Protein 6VZF (pdb70)

Foldseek 3Di:
DVCVVVVVVVVVVVVVVVVVVVVVVVVVVVVVVVVVVVVVVVVVVVVVVVVVVVVVVVVVVVVVVVVVVVVVVVVVVVVVVVVVVD

InterPro domains:
  IPR019460 Autophagy-related protein 11, C-terminal [PF10377] (993-1170)
  IPR040040 Autophagy-related protein 11 [PTHR13222] (24-508)
  IPR045326 Autophagy protein ATG17-like domain [PF04108] (175-508)

Organism: Saccharomyces cerevisiae (strain ATCC 204508 / S288c) (NCBI:txid559292)

Sequence (86 aa):
NNHQIQELESNVDDLLHQLQLLKEENNRKSMQISEMGKKISDLEVEKTAYRETLTNLNQELARLTNEEQSHRTEIFTLNASFKKQL

B-factor: mean 88.46, std 40.52, range [23.13, 175.3]

Secondary structure (DSSP, 8-state):
--SHHHHHHHHHHHHHHHHHHHHHHHHHHHHHHHHHHHHHHHHHHHHHHHHHHHHHHHHHHHHHHHHHHHHHHHHHHHHHHHHHH-

Solvent-accessible surface area: 8717 Å² total; per-residue (Å²): 158,148,119,112,154,117,93,105,110,61,92,72,96,88,124,116,92,82,117,88,76,120,143,62,68,108,84,118,117,70,120,96,118,54,115,111,35,138,122,100,64,71,92,107,99,88,138,40,53,172,116,93,74,124,69,87,107,92,128,105,108,59,128,99,74,102,75,115,98,46,107,152,66,101,126,150,84,106,94,49,50,126,73,176,144,176

GO terms:
  GO:0000149 SNARE binding (F, IDA)
  GO:0034497 protein localization to phagophore assembly site (P, IDA)
  GO:0071957 old mitotic spindle pole body (C, IDA)
  GO:0000407 phagophore assembly site (C, IDA)
  GO:0005774 vacuolar membrane (C, IDA)
  GO:0006914 autophagy (P, IDA)
  GO:0006995 cellular response to nitrogen starvation (P, IDA)
  GO:0000045 autophagosome assembly (P, IDA)
  GO:0060090 molecular adaptor activity (F, IGI)
  GO:2000786 positive regulation of autophagosome assembly (P, IGI)
  GO:0032258 cytoplasm to vacuole targeting by the Cvt pathway (P, IGI)
  GO:0034517 ribophagy (P, IMP)
  GO:0034727 piecemeal microautophagy of the nucleus (P, IMP)
  GO:0031503 protein-containing complex localization (P, IMP)
  GO:0032258 cytoplasm to vacuole targeting by the Cvt pathway (P, IMP)
  GO:0061709 reticulophagy (P, IMP)
  GO:0007059 chromosome segregation (P, IMP)
  GO:0000422 autophagy of mitochondrion (P, IMP)
  GO:0000425 pexophagy (P, IMP)
  GO:0140580 mitochondrion autophagosome adaptor activity (F, IPI)

Structure (mmCIF, N/CA/C/O backbone):
data_6VZF
#
_entry.id   6VZF
#
_cell.length_a   103.105
_cell.length_b   103.105
_cell.length_c   37.520
_cell.angle_alpha   90.000
_cell.angle_beta   90.000
_cell.angle_gamma   120.000
#
_symmetry.space_group_name_H-M   'P 31 2 1'
#
loop_
_entity.id
_entity.type
_entity.pdbx_description
1 polymer 'Autophagy-related protein 11'
2 non-polymer 'SULFATE ION'
3 water water
#
loop_
_atom_site.group_PDB
_atom_site.id
_atom_site.type_symbol
_atom_site.label_atom_id
_atom_site.label_alt_id
_atom_site.label_comp_id
_atom_site.label_asym_id
_atom_site.label_entity_id
_atom_site.label_seq_id
_atom_site.pdbx_PDB_ins_code
_atom_site.Cartn_x
_atom_site.Cartn_y
_atom_site.Cartn_z
_atom_site.occupancy
_atom_site.B_iso_or_equiv
_atom_site.auth_seq_id
_atom_site.auth_comp_id
_atom_site.auth_asym_id
_atom_site.auth_atom_id
_atom_site.pdbx_PDB_model_num
ATOM 1 N N . ASN A 1 4 ? -70.913 -6.365 6.220 1.00 122.68 699 ASN A N 1
ATOM 2 C CA . ASN A 1 4 ? -71.333 -7.804 6.203 1.00 126.58 699 ASN A CA 1
ATOM 3 C C . ASN A 1 4 ? -71.052 -8.393 7.591 1.00 130.26 699 ASN A C 1
ATOM 4 O O . ASN A 1 4 ? -70.916 -7.594 8.549 1.00 120.78 699 ASN A O 1
ATOM 9 N N . ASN A 1 5 ? -70.989 -9.726 7.702 1.00 132.13 700 ASN A N 1
ATOM 10 C CA . ASN A 1 5 ? -70.749 -10.447 8.984 1.00 135.73 700 ASN A CA 1
ATOM 11 C C . ASN A 1 5 ? -69.243 -10.663 9.176 1.00 143.71 700 ASN A C 1
ATOM 12 O O . ASN A 1 5 ? -68.855 -11.301 10.175 1.00 138.26 700 ASN A O 1
ATOM 17 N N . HIS A 1 6 ? -68.429 -10.129 8.261 1.00 151.69 701 HIS A N 1
ATOM 18 C CA . HIS A 1 6 ? -66.952 -10.279 8.236 1.00 150.06 701 HIS A CA 1
ATOM 19 C C . HIS A 1 6 ? -66.267 -8.926 8.476 1.00 151.23 701 HIS A C 1
ATOM 20 O O . HIS A 1 6 ? -65.095 -8.943 8.891 1.00 155.07 701 HIS A O 1
ATOM 27 N N . GLN A 1 7 ? -66.974 -7.810 8.256 1.00 139.17 702 GLN A N 1
ATOM 28 C CA . GLN A 1 7 ? -66.377 -6.460 8.058 1.00 129.87 702 GLN A CA 1
ATOM 29 C C . GLN A 1 7 ? -65.684 -5.964 9.333 1.00 134.63 702 GLN A C 1
ATOM 30 O O . GLN A 1 7 ? -64.760 -5.136 9.201 1.00 135.46 702 GLN A O 1
ATOM 36 N N . ILE A 1 8 ? -66.100 -6.434 10.512 1.00 135.64 703 ILE A N 1
ATOM 37 C CA . ILE A 1 8 ? -65.466 -6.041 11.805 1.00 135.58 703 ILE A CA 1
ATOM 38 C C . ILE A 1 8 ? -64.291 -6.988 12.098 1.00 141.87 703 ILE A C 1
ATOM 39 O O . ILE A 1 8 ? -63.227 -6.484 12.498 1.00 146.76 703 ILE A O 1
ATOM 44 N N . GLN A 1 9 ? -64.453 -8.298 11.878 1.00 141.28 704 GLN A N 1
ATOM 45 C CA . GLN A 1 9 ? -63.393 -9.315 12.134 1.00 138.28 704 GLN A CA 1
ATOM 46 C C . GLN A 1 9 ? -62.176 -9.039 11.234 1.00 139.56 704 GLN A C 1
ATOM 47 O O . GLN A 1 9 ? -61.070 -9.483 11.598 1.00 131.65 704 GLN A O 1
ATOM 53 N N . GLU A 1 10 ? -62.391 -8.342 10.108 1.00 133.93 705 GLU A N 1
ATOM 54 C CA . GLU A 1 10 ? -61.372 -7.939 9.097 1.00 128.28 705 GLU A CA 1
ATOM 55 C C . GLU A 1 10 ? -60.354 -6.975 9.719 1.00 141.07 705 GLU A C 1
ATOM 56 O O . GLU A 1 10 ? -59.137 -7.202 9.548 1.00 152.49 705 GLU A O 1
ATOM 62 N N . LEU A 1 11 ? -60.836 -5.929 10.396 1.00 134.40 706 LEU A N 1
ATOM 63 C CA . LEU A 1 11 ? -59.993 -4.874 11.020 1.00 130.37 706 LEU A CA 1
ATOM 64 C C . LEU A 1 11 ? -59.283 -5.477 12.233 1.00 135.22 706 LEU A C 1
ATOM 65 O O . LEU A 1 11 ? -58.063 -5.281 12.350 1.00 157.61 706 LEU A O 1
ATOM 70 N N . GLU A 1 12 ? -60.030 -6.199 13.074 1.00 133.25 707 GLU A N 1
ATOM 71 C CA . GLU A 1 12 ? -59.522 -6.932 14.265 1.00 135.22 707 GLU A CA 1
ATOM 72 C C . GLU A 1 12 ? -58.189 -7.610 13.926 1.00 126.79 707 GLU A C 1
ATOM 73 O O . GLU A 1 12 ? -57.203 -7.345 14.632 1.00 129.76 707 GLU A O 1
ATOM 79 N N . SER A 1 13 ? -58.170 -8.461 12.897 1.00 115.08 708 SER A N 1
ATOM 80 C CA . SER A 1 13 ? -56.971 -9.223 12.463 1.00 122.90 708 SER A CA 1
ATOM 81 C C . SER A 1 13 ? -55.923 -8.257 11.892 1.00 124.72 708 SER A C 1
ATOM 82 O O . SER A 1 13 ? -54.729 -8.436 12.218 1.00 127.08 708 SER A O 1
ATOM 85 N N . ASN A 1 14 ? -56.357 -7.270 11.093 1.00 122.58 709 ASN A N 1
ATOM 86 C CA . ASN A 1 14 ? -55.485 -6.254 10.433 1.00 121.95 709 ASN A CA 1
ATOM 87 C C . ASN A 1 14 ? -54.750 -5.424 11.493 1.00 122.64 709 ASN A C 1
ATOM 88 O O . ASN A 1 14 ? -53.506 -5.496 11.545 1.00 128.58 709 ASN A O 1
ATOM 93 N N . VAL A 1 15 ? -55.491 -4.662 12.294 1.00 115.39 710 VAL A N 1
ATOM 94 C CA . VAL A 1 15 ? -54.971 -3.923 13.483 1.00 125.10 710 VAL A CA 1
ATOM 95 C C . VAL A 1 15 ? -54.003 -4.830 14.268 1.00 131.60 710 VAL A C 1
ATOM 96 O O . VAL A 1 15 ? -52.884 -4.359 14.559 1.00 145.09 710 VAL A O 1
ATOM 100 N N . ASP A 1 16 ? -54.392 -6.078 14.571 1.00 129.24 711 ASP A N 1
ATOM 101 C CA . ASP A 1 16 ? -53.538 -7.081 15.275 1.00 128.73 711 ASP A CA 1
ATOM 102 C C . ASP A 1 16 ? -52.181 -7.211 14.572 1.00 121.78 711 ASP A C 1
ATOM 103 O O . ASP A 1 16 ? -51.160 -7.301 15.280 1.00 98.47 711 ASP A O 1
ATOM 108 N N . ASP A 1 17 ? -52.185 -7.251 13.237 1.00 116.98 712 ASP A N 1
ATOM 109 C CA . ASP A 1 17 ? -50.965 -7.390 12.400 1.00 122.33 712 ASP A CA 1
ATOM 110 C C . ASP A 1 17 ? -50.114 -6.123 12.518 1.00 124.19 712 ASP A C 1
ATOM 111 O O . ASP A 1 17 ? -48.987 -6.242 13.027 1.00 117.26 712 ASP A O 1
ATOM 116 N N . LEU A 1 18 ? -50.629 -4.968 12.078 1.00 122.83 713 LEU A N 1
ATOM 117 C CA . LEU A 1 18 ? -49.926 -3.657 12.183 1.00 134.36 713 LEU A CA 1
ATOM 118 C C . LEU A 1 18 ? -49.224 -3.571 13.538 1.00 129.92 713 LEU A C 1
ATOM 119 O O . LEU A 1 18 ? -48.008 -3.302 13.557 1.00 144.98 713 LEU A O 1
ATOM 124 N N . LEU A 1 19 ? -49.983 -3.765 14.619 1.00 113.14 714 LEU A N 1
ATOM 125 C CA . LEU A 1 19 ? -49.486 -3.617 16.010 1.00 118.58 714 LEU A CA 1
ATOM 126 C C . LEU A 1 19 ? -48.400 -4.666 16.303 1.00 112.01 714 LEU A C 1
ATOM 127 O O . LEU A 1 19 ? -47.511 -4.350 17.116 1.00 98.09 714 LEU A O 1
ATOM 132 N N . HIS A 1 20 ? -48.443 -5.852 15.679 1.00 99.88 715 HIS A N 1
ATOM 133 C CA . HIS A 1 20 ? -47.380 -6.886 15.823 1.00 108.76 715 HIS A CA 1
ATOM 134 C C . HIS A 1 20 ? -46.131 -6.437 15.053 1.00 109.83 715 HIS A C 1
ATOM 135 O O . HIS A 1 20 ? -45.071 -6.348 15.675 1.00 95.13 715 HIS A O 1
ATOM 142 N N . GLN A 1 21 ? -46.276 -6.133 13.761 1.00 109.21 716 GLN A N 1
ATOM 143 C CA . GLN A 1 21 ? -45.187 -5.660 12.864 1.00 117.13 716 GLN A CA 1
ATOM 144 C C . GLN A 1 21 ? -44.469 -4.480 13.524 1.00 114.70 716 GLN A C 1
ATOM 145 O O . GLN A 1 21 ? -43.224 -4.513 13.596 1.00 113.86 716 GLN A O 1
ATOM 151 N N . LEU A 1 22 ? -45.230 -3.490 13.990 1.00 97.91 717 LEU A N 1
ATOM 152 C CA . LEU A 1 22 ? -44.684 -2.273 14.636 1.00 105.22 717 LEU A CA 1
ATOM 153 C C . LEU A 1 22 ? -43.987 -2.641 15.958 1.00 110.52 717 LEU A C 1
ATOM 154 O O . LEU A 1 22 ? -43.092 -1.875 16.376 1.00 97.74 717 LEU A O 1
ATOM 159 N N . GLN A 1 23 ? -44.366 -3.755 16.597 1.00 101.39 718 GLN A N 1
ATOM 160 C CA . GLN A 1 23 ? -43.610 -4.344 17.738 1.00 107.17 718 GLN A CA 1
ATOM 161 C C . GLN A 1 23 ? -42.241 -4.824 17.226 1.00 104.33 718 GLN A C 1
ATOM 162 O O . GLN A 1 23 ? -41.216 -4.341 17.760 1.00 89.45 718 GLN A O 1
ATOM 168 N N . LEU A 1 24 ? -42.245 -5.719 16.227 1.00 90.92 719 LEU A N 1
ATOM 169 C CA . LEU A 1 24 ? -41.045 -6.351 15.606 1.00 97.67 719 LEU A CA 1
ATOM 170 C C . LEU A 1 24 ? -40.073 -5.286 15.074 1.00 97.87 719 LEU A C 1
ATOM 171 O O . LEU A 1 24 ? -38.854 -5.540 15.117 1.00 98.79 719 LEU A O 1
ATOM 176 N N . LEU A 1 25 ? -40.585 -4.161 14.568 1.00 86.11 720 LEU A N 1
ATOM 177 C CA . LEU A 1 25 ? -39.768 -3.117 13.904 1.00 85.63 720 LEU A CA 1
ATOM 178 C C . LEU A 1 25 ? -39.149 -2.185 14.933 1.00 92.20 720 LEU A C 1
ATOM 179 O O . LEU A 1 25 ? -38.018 -1.716 14.675 1.00 79.51 720 LEU A O 1
ATOM 184 N N . LYS A 1 26 ? -39.884 -1.878 16.000 1.00 76.60 721 LYS A N 1
ATOM 185 C CA . LYS A 1 26 ? -39.377 -1.049 17.122 1.00 88.73 721 LYS A CA 1
ATOM 186 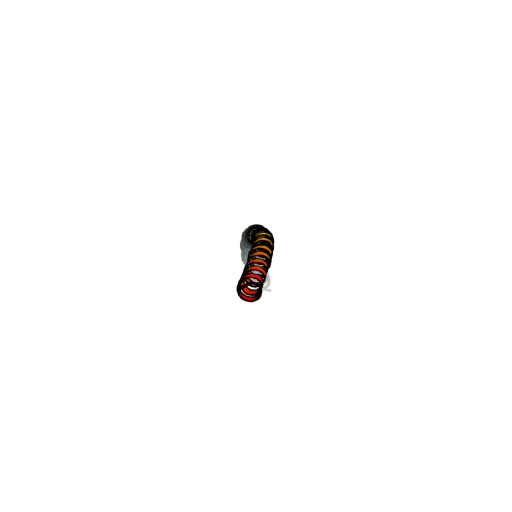C C . LYS A 1 26 ? -38.230 -1.825 17.779 1.00 88.40 721 LYS A C 1
ATOM 187 O O . LYS A 1 26 ? -37.263 -1.178 18.227 1.00 80.02 721 LYS A O 1
ATOM 193 N N . GLU A 1 27 ? -38.372 -3.155 17.810 1.00 81.44 722 GLU A N 1
ATOM 194 C CA . GLU A 1 27 ? -37.397 -4.157 18.312 1.00 90.33 722 GLU A CA 1
ATOM 195 C C . GLU A 1 27 ? -36.131 -4.127 17.439 1.00 90.90 722 GLU A C 1
ATOM 196 O O . GLU A 1 27 ? -35.035 -3.969 18.008 1.00 74.89 722 GLU A O 1
ATOM 202 N N . GLU A 1 28 ? -36.279 -4.305 16.121 1.00 83.79 723 GLU A N 1
ATOM 203 C CA . GLU A 1 28 ? -35.174 -4.225 15.134 1.00 79.57 723 GLU A CA 1
ATOM 204 C C . GLU A 1 28 ? -34.430 -2.904 15.325 1.00 83.84 723 GLU A C 1
ATOM 205 O O . GLU A 1 28 ? -33.234 -2.965 15.668 1.00 76.70 723 GLU A O 1
ATOM 211 N N . ASN A 1 29 ? -35.125 -1.775 15.150 1.00 65.98 724 ASN A N 1
ATOM 212 C CA . ASN A 1 29 ? -34.556 -0.410 15.274 1.00 73.74 724 ASN A CA 1
ATOM 213 C C . ASN A 1 29 ? -33.694 -0.307 16.534 1.00 85.53 724 ASN A C 1
ATOM 214 O O . ASN A 1 29 ? -32.695 0.447 16.493 1.00 76.61 724 ASN A O 1
ATOM 219 N N . ASN A 1 30 ? -34.101 -0.979 17.616 1.00 81.27 725 ASN A N 1
ATOM 220 C CA . ASN A 1 30 ? -33.393 -0.954 18.920 1.00 75.01 725 ASN A CA 1
ATOM 221 C C . ASN A 1 30 ? -32.101 -1.771 18.831 1.00 63.90 725 ASN A C 1
ATOM 222 O O . ASN A 1 30 ? -31.101 -1.276 19.369 1.00 64.62 725 ASN A O 1
ATOM 227 N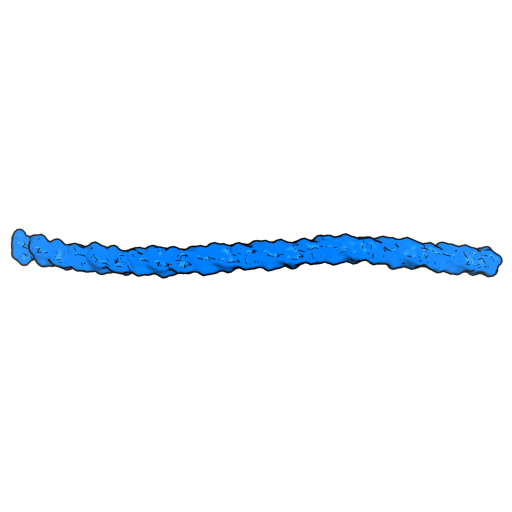 N . ARG A 1 31 ? -32.180 -3.008 18.318 1.00 54.17 726 ARG A N 1
ATOM 228 C CA . ARG A 1 31 ? -31.032 -3.927 18.110 1.00 72.09 726 ARG A CA 1
ATOM 229 C C . ARG A 1 31 ? -30.025 -3.255 17.164 1.00 76.18 726 ARG A C 1
ATOM 230 O O . ARG A 1 31 ? -28.831 -3.452 17.381 1.00 71.04 726 ARG A O 1
ATOM 238 N N . LYS A 1 32 ? -30.505 -2.475 16.185 1.00 59.90 727 LYS A N 1
ATOM 239 C CA . LYS A 1 32 ? -29.655 -1.819 15.185 1.00 61.82 727 LYS A CA 1
ATOM 240 C C . LYS A 1 32 ? -29.015 -0.586 15.803 1.00 72.47 727 LYS A C 1
ATOM 241 O O . LYS A 1 32 ? -27.848 -0.358 15.483 1.00 61.55 727 LYS A O 1
ATOM 247 N N . SER A 1 33 ? -29.706 0.153 16.666 1.00 57.14 728 SER A N 1
ATOM 248 C CA . SER A 1 33 ? -29.152 1.380 17.283 1.00 64.57 728 SER A CA 1
ATOM 249 C C . SER A 1 33 ? -27.942 1.005 18.151 1.00 66.51 728 SER A C 1
ATOM 250 O O . SER A 1 33 ? -26.970 1.795 18.176 1.00 64.10 728 SER A O 1
ATOM 253 N N . MET A 1 34 ? -28.095 -0.099 18.885 1.00 60.33 729 MET A N 1
ATOM 254 C CA . MET A 1 34 ? -27.110 -0.714 19.801 1.00 70.54 729 MET A CA 1
ATOM 255 C C . MET A 1 34 ? -25.872 -1.156 19.001 1.00 70.60 729 MET A C 1
ATOM 256 O O . MET A 1 34 ? -24.768 -0.814 19.431 1.00 55.42 729 MET A O 1
ATOM 261 N N . GLN A 1 35 ? -26.075 -1.948 17.942 1.00 56.80 730 GLN A N 1
ATOM 262 C CA . GLN A 1 35 ? -25.003 -2.473 17.060 1.00 61.21 730 GLN A CA 1
ATOM 263 C C . GLN A 1 35 ? -24.225 -1.300 16.447 1.00 61.28 730 GLN A C 1
ATOM 264 O O . GLN A 1 35 ? -22.967 -1.334 16.425 1.00 48.27 730 GLN A O 1
ATOM 270 N N . ILE A 1 36 ? -24.925 -0.251 16.057 1.00 48.38 731 ILE A N 1
ATOM 271 C CA . ILE A 1 36 ? -24.319 0.967 15.504 1.00 56.71 731 ILE A CA 1
ATOM 272 C C . ILE A 1 36 ? -23.438 1.630 16.563 1.00 69.62 731 ILE A C 1
ATOM 273 O O . ILE A 1 36 ? -22.346 2.148 16.184 1.00 48.35 731 ILE A O 1
ATOM 278 N N . SER A 1 37 ? -23.857 1.622 17.827 1.00 62.52 732 SER A N 1
ATOM 279 C CA . SER A 1 37 ? -23.079 2.219 18.941 1.00 59.38 732 SER A CA 1
ATOM 280 C C . SER A 1 37 ? -21.748 1.487 19.130 1.00 44.21 732 SER A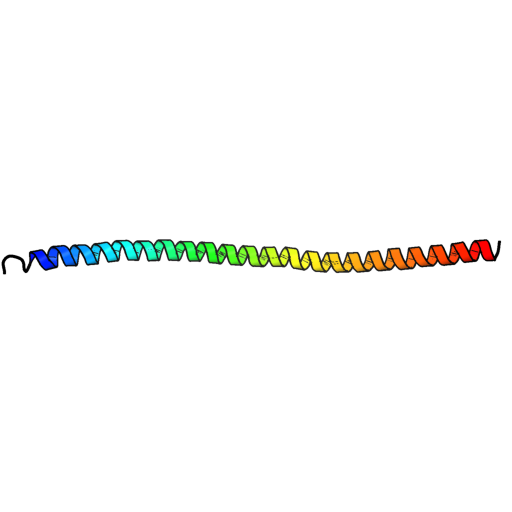 C 1
ATOM 281 O O . SER A 1 37 ? -20.749 2.175 19.352 1.00 49.48 732 SER A O 1
ATOM 284 N N . GLU A 1 38 ? -21.831 0.174 19.217 1.00 39.30 733 GLU A N 1
ATOM 285 C CA . GLU A 1 38 ? -20.714 -0.766 19.404 1.00 52.75 733 GLU A CA 1
ATOM 286 C C . GLU A 1 38 ? -19.740 -0.691 18.208 1.00 56.22 733 GLU A C 1
ATOM 287 O O . GLU A 1 38 ? -18.540 -0.824 18.446 1.00 41.69 733 GLU A O 1
ATOM 293 N N . MET A 1 39 ? -20.248 -0.550 16.978 1.00 46.58 734 MET A N 1
ATOM 294 C CA . MET A 1 39 ? -19.439 -0.459 15.743 1.00 44.14 734 MET A CA 1
ATOM 295 C C . MET A 1 39 ? -18.788 0.906 15.696 1.00 49.57 734 MET A C 1
ATOM 296 O O . MET A 1 39 ? -17.647 0.931 15.323 1.00 40.33 734 MET A O 1
ATOM 301 N N . GLY A 1 40 ? -19.474 1.983 16.084 1.00 38.42 735 GLY A N 1
ATOM 302 C CA . GLY A 1 40 ? -18.881 3.317 16.196 1.00 41.12 735 GLY A CA 1
ATOM 303 C C . GLY A 1 40 ? -17.626 3.303 17.102 1.00 47.01 735 GLY A C 1
ATOM 304 O O . GLY A 1 40 ? -16.569 3.956 16.763 1.00 38.59 735 GLY A O 1
ATOM 305 N N . LYS A 1 41 ? -17.758 2.715 18.275 1.00 38.44 736 LYS A N 1
ATOM 306 C CA . LYS A 1 41 ? -16.656 2.517 19.239 1.00 49.52 736 LYS A CA 1
ATOM 307 C C . LYS A 1 41 ? -15.522 1.624 18.694 1.00 37.44 736 LYS A C 1
ATOM 308 O O . LYS A 1 41 ? -14.399 1.987 18.883 1.00 40.04 736 LYS A O 1
ATOM 314 N N . LYS A 1 42 ? -15.812 0.472 18.153 1.00 33.58 737 LYS A N 1
ATOM 315 C CA . LYS A 1 42 ? -14.822 -0.360 17.474 1.00 38.31 737 LYS A CA 1
ATOM 316 C C . LYS A 1 42 ? -14.068 0.465 16.416 1.00 39.01 737 LYS A C 1
ATOM 317 O O . LYS A 1 42 ? -12.812 0.346 16.352 1.00 34.05 737 LYS A O 1
ATOM 323 N N . ILE A 1 43 ? -14.720 1.329 15.667 1.00 35.57 738 ILE A N 1
ATOM 324 C CA . ILE A 1 43 ? -14.060 2.101 14.603 1.00 37.75 738 ILE A CA 1
ATOM 325 C C . ILE A 1 43 ? -13.097 3.090 15.248 1.00 40.13 738 ILE A C 1
ATOM 326 O O . ILE A 1 43 ? -11.983 3.289 14.717 1.00 32.59 738 ILE A O 1
ATOM 331 N N . SER A 1 44 ? -13.519 3.790 16.270 1.00 35.70 739 SER A N 1
ATOM 332 C CA . SER A 1 44 ? -12.648 4.732 16.989 1.00 38.41 739 SER A CA 1
ATOM 333 C C . SER A 1 44 ? -11.423 4.013 17.576 1.00 29.36 739 SER A C 1
ATOM 334 O O . SER A 1 44 ? -10.358 4.624 17.534 1.00 33.41 739 SER A O 1
ATOM 337 N N . ASP A 1 45 ? -11.651 2.885 18.235 1.00 29.99 740 ASP A N 1
ATOM 338 C CA . ASP A 1 45 ? -10.577 2.047 18.811 1.00 37.69 740 ASP A CA 1
ATOM 339 C C . ASP A 1 45 ? -9.585 1.623 17.705 1.00 33.35 740 ASP A C 1
ATOM 340 O O . ASP A 1 45 ? -8.438 1.868 17.854 1.00 29.25 740 ASP A O 1
ATOM 345 N N . LEU A 1 46 ? -10.044 1.085 16.606 1.00 28.37 741 LEU A N 1
ATOM 346 C CA . LEU A 1 46 ? -9.166 0.614 15.515 1.00 32.85 741 LEU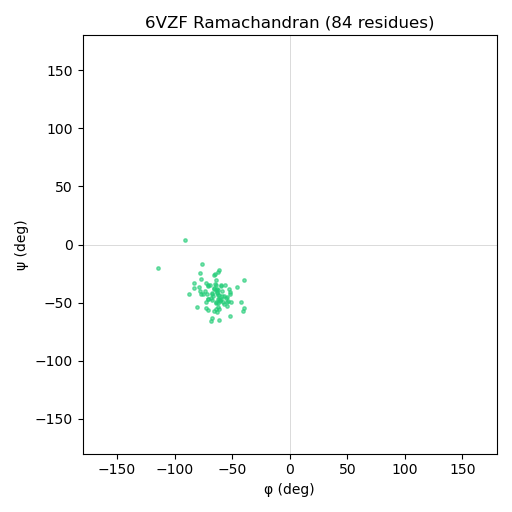 A CA 1
ATOM 347 C C . LEU A 1 46 ? -8.408 1.801 14.916 1.00 28.86 741 LEU A C 1
ATOM 348 O O . LEU A 1 46 ? -7.233 1.636 14.606 1.00 29.46 741 LEU A O 1
ATOM 353 N N . GLU A 1 47 ? -9.029 2.936 14.771 1.00 27.11 742 GLU A N 1
ATOM 354 C CA . GLU A 1 47 ? -8.398 4.140 14.213 1.00 31.46 742 GLU A CA 1
ATOM 355 C C . GLU A 1 47 ? -7.216 4.573 15.068 1.00 32.69 742 GLU A C 1
ATOM 356 O O . GLU A 1 47 ? -6.174 4.905 14.467 1.00 30.23 742 GLU A O 1
ATOM 362 N N . VAL A 1 48 ? -7.395 4.658 16.402 1.00 28.92 743 VAL A N 1
ATOM 363 C CA . VAL A 1 48 ? -6.273 5.106 17.252 1.00 30.62 743 VAL A CA 1
ATOM 364 C C . VAL A 1 48 ? -5.225 3.965 17.329 1.00 26.37 743 VAL A C 1
ATOM 365 O O . VAL A 1 48 ? -4.065 4.279 17.427 1.00 27.02 743 VAL A O 1
ATOM 369 N N . GLU A 1 49 ? -5.588 2.692 17.295 1.00 25.85 744 GLU A N 1
ATOM 370 C CA . GLU A 1 49 ? -4.599 1.594 17.343 1.00 26.30 744 GLU A CA 1
ATOM 371 C C . GLU A 1 49 ? -3.770 1.610 16.044 1.00 28.27 744 GLU A C 1
ATOM 372 O O . GLU A 1 49 ? -2.566 1.498 16.118 1.00 24.74 744 GLU A O 1
ATOM 378 N N . LYS A 1 50 ? -4.415 1.802 14.900 1.00 26.00 745 LYS A N 1
ATOM 379 C CA . LYS A 1 50 ? -3.747 1.983 13.614 1.00 24.57 745 LYS A CA 1
ATOM 380 C C . LYS A 1 50 ? -2.773 3.173 13.662 1.00 24.92 745 LYS A C 1
ATOM 381 O O . LYS A 1 50 ? -1.603 3.004 13.281 1.00 24.01 745 LYS A O 1
ATOM 387 N N . THR A 1 51 ? -3.158 4.277 14.217 1.00 27.24 746 THR A N 1
ATOM 388 C CA . THR A 1 51 ? -2.309 5.479 14.366 1.00 28.77 746 THR A CA 1
ATOM 389 C C . THR A 1 51 ? -1.129 5.113 15.244 1.00 27.03 746 THR A C 1
ATOM 390 O O . THR A 1 51 ? -0.024 5.518 14.910 1.00 25.96 746 THR A O 1
ATOM 394 N N . ALA A 1 52 ? -1.334 4.387 16.336 1.00 26.12 747 ALA A N 1
ATOM 395 C CA . ALA A 1 52 ? -0.207 4.073 17.245 1.00 25.30 747 ALA A CA 1
ATOM 396 C C . ALA A 1 52 ? 0.831 3.270 16.462 1.00 24.77 747 ALA A C 1
ATOM 397 O O . ALA A 1 52 ? 1.992 3.580 16.609 1.00 26.46 747 ALA A O 1
ATOM 399 N N . TYR A 1 53 ? 0.433 2.247 15.709 1.00 23.13 748 TYR A N 1
ATOM 400 C CA . TYR A 1 53 ? 1.361 1.417 14.937 1.00 24.06 748 TYR A CA 1
ATOM 401 C C . TYR A 1 53 ? 2.026 2.224 13.829 1.00 27.24 748 TYR A C 1
ATOM 402 O O . TYR A 1 53 ? 3.267 2.126 13.645 1.00 24.48 748 TYR A O 1
ATOM 411 N N . ARG A 1 54 ? 1.289 3.114 13.191 1.00 27.99 749 ARG A N 1
ATOM 412 C CA . ARG A 1 54 ? 1.822 3.888 12.062 1.00 27.49 749 ARG A CA 1
ATOM 413 C C . ARG A 1 54 ? 2.931 4.841 12.556 1.00 30.14 749 ARG A C 1
ATOM 414 O O . ARG A 1 54 ? 3.911 4.990 11.916 1.00 27.39 749 ARG A O 1
ATOM 422 N N . GLU A 1 55 ? 2.708 5.522 13.664 1.00 30.42 750 GLU A N 1
ATOM 423 C CA . GLU A 1 55 ? 3.603 6.560 14.214 1.00 31.21 750 GLU A CA 1
ATOM 424 C C . GLU A 1 55 ? 4.862 5.921 14.760 1.00 31.77 750 GLU A C 1
ATOM 425 O O . GLU A 1 55 ? 5.977 6.429 14.489 1.00 29.50 750 GLU A O 1
ATOM 431 N N . THR A 1 56 ? 4.726 4.733 15.334 1.00 27.34 751 THR A N 1
ATOM 432 C CA . THR A 1 56 ? 5.909 4.007 15.782 1.00 29.74 751 THR A CA 1
ATOM 433 C C . THR A 1 56 ? 6.682 3.470 14.595 1.00 33.82 751 THR A C 1
ATOM 434 O O . THR A 1 56 ? 7.929 3.569 14.601 1.00 31.31 751 THR A O 1
ATOM 438 N N . LEU A 1 57 ? 5.980 2.922 13.608 1.00 28.46 752 LEU A N 1
ATOM 439 C CA . LEU A 1 57 ? 6.621 2.458 12.390 1.00 26.59 752 LEU A CA 1
ATOM 440 C C . LEU A 1 57 ? 7.488 3.578 11.758 1.00 29.59 752 LEU A C 1
ATOM 441 O O . LEU A 1 57 ? 8.660 3.286 11.415 1.00 29.09 752 LEU A O 1
ATOM 446 N N . THR A 1 58 ? 6.957 4.772 11.611 1.00 26.06 753 THR A N 1
ATOM 447 C CA . THR A 1 58 ? 7.630 5.900 10.922 1.00 33.78 753 THR A CA 1
ATOM 448 C C . THR A 1 58 ? 8.785 6.402 11.788 1.00 40.18 753 THR A C 1
ATOM 449 O O . THR A 1 58 ? 9.881 6.629 11.232 1.00 35.46 753 THR A O 1
ATOM 453 N N . ASN A 1 59 ? 8.630 6.377 13.116 1.00 38.76 754 ASN A N 1
ATOM 454 C CA . ASN A 1 59 ? 9.725 6.754 14.046 1.00 39.10 754 ASN A CA 1
ATOM 455 C C . ASN A 1 59 ? 10.814 5.703 13.933 1.00 37.56 754 ASN A C 1
ATOM 456 O O . ASN A 1 59 ? 11.934 6.035 13.707 1.00 37.99 754 ASN A O 1
ATOM 461 N N . LEU A 1 60 ? 10.489 4.424 13.980 1.00 35.27 755 LEU A N 1
ATOM 462 C CA . LEU A 1 60 ? 11.551 3.396 13.918 1.00 36.97 755 LEU A CA 1
ATOM 463 C C . LEU A 1 60 ? 12.185 3.382 12.517 1.00 43.83 755 LEU A C 1
ATOM 464 O O . LEU A 1 60 ? 13.368 3.011 12.401 1.00 39.18 755 LEU A O 1
ATOM 469 N N . ASN A 1 61 ? 11.424 3.623 11.466 1.00 39.01 756 ASN A N 1
ATOM 470 C CA . ASN A 1 61 ? 12.001 3.738 10.105 1.00 37.57 756 ASN A CA 1
ATOM 471 C C . ASN A 1 61 ? 13.141 4.801 10.048 1.00 46.26 756 ASN A C 1
ATOM 472 O O . ASN A 1 61 ? 14.095 4.579 9.344 1.00 40.80 756 ASN A O 1
ATOM 477 N N . GLN A 1 62 ? 12.941 5.973 10.632 1.00 43.85 757 GLN A N 1
ATOM 478 C CA . GLN A 1 62 ? 13.924 7.070 10.743 1.00 54.14 757 GLN A CA 1
ATOM 479 C C . GLN A 1 62 ? 15.187 6.586 11.464 1.00 51.48 757 GLN A C 1
ATOM 480 O O . GLN A 1 62 ? 16.225 6.733 10.876 1.00 49.79 757 GLN A O 1
ATOM 486 N N . GLU A 1 63 ? 15.085 5.925 12.617 1.00 48.71 758 GLU A N 1
ATOM 487 C CA . GLU A 1 63 ? 16.255 5.381 13.343 1.00 49.72 758 GLU A CA 1
ATOM 488 C C . GLU A 1 63 ? 16.945 4.363 12.468 1.00 63.03 758 GLU A C 1
ATOM 489 O O . GLU A 1 63 ? 18.177 4.324 12.452 1.00 53.34 758 GLU A O 1
ATOM 495 N N . LEU A 1 64 ? 16.171 3.513 11.819 1.00 52.86 759 LEU A N 1
ATOM 496 C CA . LEU A 1 64 ? 16.738 2.449 10.963 1.00 55.29 759 LEU A CA 1
ATOM 497 C C . LEU A 1 64 ? 17.565 3.058 9.826 1.00 57.24 759 LEU A C 1
ATOM 498 O O . LEU A 1 64 ? 18.698 2.538 9.610 1.00 53.90 759 LEU A O 1
ATOM 503 N N . ALA A 1 65 ? 17.035 4.064 9.130 1.00 46.91 760 ALA A N 1
ATOM 504 C CA . ALA A 1 65 ? 17.742 4.823 8.074 1.00 58.00 760 ALA A CA 1
ATOM 505 C C . ALA A 1 65 ? 19.050 5.393 8.639 1.00 62.89 760 ALA A C 1
ATOM 506 O O . ALA A 1 65 ? 20.053 5.377 7.934 1.00 66.96 760 ALA A O 1
ATOM 508 N N . ARG A 1 66 ? 18.973 5.984 9.826 1.00 64.60 761 ARG A N 1
ATOM 509 C CA . ARG A 1 66 ? 20.085 6.682 10.493 1.00 68.36 761 ARG A CA 1
ATOM 510 C C . ARG A 1 66 ? 21.187 5.642 10.735 1.00 74.33 761 ARG A C 1
ATOM 511 O O . ARG A 1 66 ? 22.292 5.831 10.186 1.00 74.51 761 ARG A O 1
ATOM 519 N N . LEU A 1 67 ? 20.878 4.538 11.422 1.00 63.42 762 LEU A N 1
ATOM 520 C CA . LEU A 1 67 ? 21.842 3.441 11.663 1.00 63.78 762 LEU A CA 1
ATOM 521 C C . LEU A 1 67 ? 22.428 2.937 10.353 1.00 78.66 762 LEU A C 1
ATOM 522 O O . LEU A 1 67 ? 23.661 2.764 10.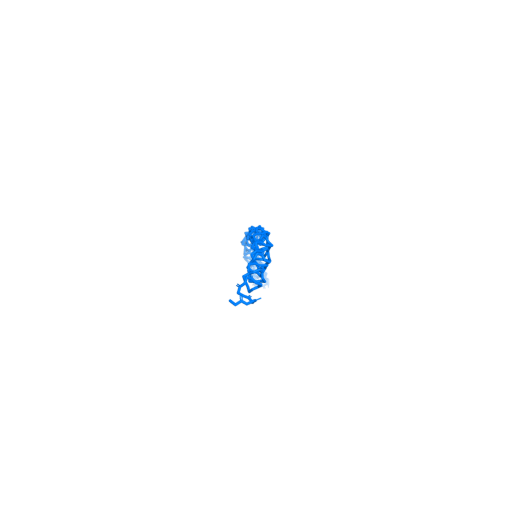319 1.00 75.23 762 LEU A O 1
ATOM 527 N N . THR A 1 68 ? 21.606 2.573 9.368 1.00 66.87 763 THR A N 1
ATOM 528 C CA . THR A 1 68 ? 22.138 1.832 8.199 1.00 76.31 763 THR A CA 1
ATOM 529 C C . THR A 1 68 ? 23.101 2.753 7.448 1.00 74.08 763 THR A C 1
ATOM 530 O O . THR A 1 68 ? 24.069 2.234 6.881 1.00 74.04 763 THR A O 1
ATOM 534 N N . ASN A 1 69 ? 22.811 4.055 7.442 1.00 75.17 764 ASN A N 1
ATOM 535 C CA . ASN A 1 69 ? 23.635 5.113 6.805 1.00 82.98 764 ASN A CA 1
ATOM 536 C C . ASN A 1 69 ? 24.998 5.157 7.516 1.00 92.14 764 ASN A C 1
ATOM 537 O O . ASN A 1 69 ? 26.015 5.292 6.815 1.00 88.38 764 ASN A O 1
ATOM 542 N N . GLU A 1 70 ? 25.008 5.028 8.849 1.00 79.86 765 GLU A N 1
ATOM 543 C CA . GLU A 1 70 ? 26.238 4.990 9.681 1.00 76.28 765 GLU A CA 1
ATOM 544 C C . GLU A 1 70 ? 27.017 3.703 9.421 1.00 83.12 765 GLU A C 1
ATOM 545 O O . GLU A 1 70 ? 28.151 3.800 8.937 1.00 88.19 765 GLU A O 1
ATOM 551 N N . GLU A 1 71 ? 26.451 2.552 9.776 1.00 81.65 766 GLU A N 1
ATOM 552 C CA . GLU A 1 71 ? 27.024 1.222 9.456 1.00 82.05 766 GLU A CA 1
ATOM 553 C C . GLU A 1 71 ? 27.604 1.221 8.036 1.00 94.57 766 GLU A C 1
ATOM 554 O O . GLU A 1 71 ? 28.539 0.440 7.806 1.00 109.18 766 GLU A O 1
ATOM 560 N N . GLN A 1 72 ? 27.055 2.004 7.099 1.00 85.99 767 GLN A N 1
ATOM 561 C CA . GLN A 1 72 ? 27.547 1.998 5.695 1.00 88.87 767 GLN A CA 1
ATOM 562 C C . GLN A 1 72 ? 28.804 2.867 5.587 1.00 92.70 767 GLN A C 1
ATOM 563 O O . GLN A 1 72 ? 29.804 2.353 5.078 1.00 101.25 767 GLN A O 1
ATOM 569 N N . SER A 1 73 ? 28.745 4.130 6.022 1.00 87.93 768 SER A N 1
ATOM 570 C CA . SER A 1 73 ? 29.873 5.097 5.969 1.00 100.23 768 SER A CA 1
ATOM 571 C C . SER A 1 73 ? 31.062 4.540 6.775 1.00 105.40 768 SER A C 1
ATOM 572 O O . SER A 1 73 ? 32.205 4.733 6.335 1.00 103.44 768 SER A O 1
ATOM 575 N N . HIS A 1 74 ? 30.797 3.833 7.880 1.00 96.32 769 HIS A N 1
ATOM 576 C CA . HIS A 1 74 ? 31.813 3.178 8.747 1.00 89.82 769 HIS A CA 1
ATOM 577 C C . HIS A 1 74 ? 32.425 1.977 8.020 1.00 103.66 769 HIS A C 1
ATOM 578 O O . HIS A 1 74 ? 33.663 1.858 8.035 1.00 109.21 769 HIS A O 1
ATOM 585 N N . ARG A 1 75 ? 31.593 1.127 7.417 1.00 103.26 770 ARG A N 1
ATOM 586 C CA . ARG A 1 75 ? 32.022 -0.049 6.611 1.00 113.71 770 ARG A CA 1
ATOM 587 C C . ARG A 1 75 ? 32.914 0.398 5.443 1.00 123.77 770 ARG A C 1
ATOM 588 O O . ARG A 1 75 ? 33.930 -0.291 5.200 1.00 118.96 770 ARG A O 1
ATOM 596 N N . THR A 1 76 ? 32.536 1.474 4.733 1.00 129.42 771 THR A N 1
ATOM 597 C CA . THR A 1 76 ? 33.293 2.044 3.580 1.00 130.00 771 THR A CA 1
ATOM 598 C C . THR A 1 76 ? 34.662 2.526 4.071 1.00 126.15 771 THR A C 1
ATOM 599 O O . THR A 1 76 ? 35.674 2.033 3.548 1.00 136.34 771 THR A O 1
ATOM 603 N N . GLU A 1 77 ? 34.670 3.438 5.049 1.00 118.47 772 GLU A N 1
ATOM 604 C CA . GLU A 1 77 ? 35.886 4.092 5.605 1.00 118.51 772 GLU A CA 1
ATOM 605 C C . GLU A 1 77 ? 36.919 3.033 6.028 1.00 115.66 772 GLU A C 1
ATOM 606 O O . GLU A 1 77 ? 38.118 3.286 5.806 1.00 120.98 772 GLU A O 1
ATOM 612 N N . ILE A 1 78 ? 36.480 1.897 6.593 1.00 106.55 773 ILE A N 1
ATOM 613 C CA . ILE A 1 78 ? 37.357 0.804 7.125 1.00 102.54 773 ILE A CA 1
ATOM 614 C C . ILE A 1 78 ? 37.901 -0.052 5.972 1.00 119.96 773 ILE A C 1
ATOM 615 O O . ILE A 1 78 ? 38.960 -0.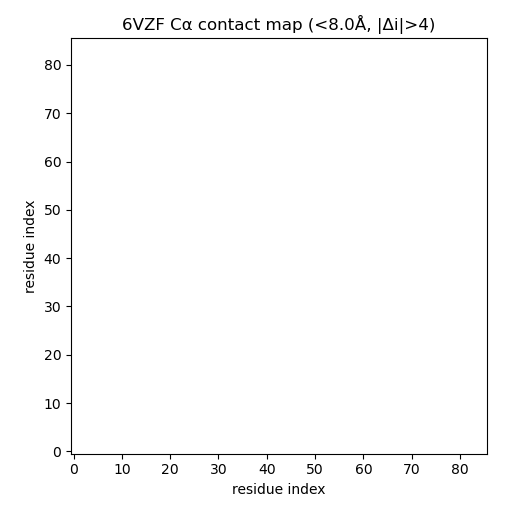694 6.159 1.00 130.12 773 ILE A O 1
ATOM 620 N N . PHE A 1 79 ? 37.215 -0.081 4.829 1.00 126.78 774 PHE A N 1
ATOM 621 C CA . PHE A 1 79 ? 37.717 -0.735 3.594 1.00 131.35 774 PHE A CA 1
ATOM 622 C C . PHE A 1 79 ? 38.750 0.172 2.905 1.00 134.83 774 PHE A C 1
ATOM 623 O O . PHE A 1 79 ? 39.753 -0.375 2.402 1.00 142.63 774 PHE A O 1
ATOM 631 N N . THR A 1 80 ? 38.515 1.492 2.878 1.00 124.79 775 THR A N 1
ATOM 632 C CA . THR A 1 80 ? 39.411 2.506 2.250 1.00 128.53 775 THR A CA 1
ATOM 633 C C . THR A 1 80 ? 40.770 2.499 2.960 1.00 130.81 775 THR A C 1
ATOM 634 O O . THR A 1 80 ? 41.810 2.508 2.258 1.00 120.98 775 THR A O 1
ATOM 638 N N . LEU A 1 81 ? 40.744 2.514 4.298 1.00 123.02 776 LEU A N 1
ATOM 639 C CA . LEU A 1 81 ? 41.944 2.510 5.175 1.00 121.44 776 LEU A CA 1
ATOM 640 C C . LEU A 1 81 ? 42.695 1.183 5.015 1.00 133.16 776 LEU A C 1
ATOM 641 O O . LEU A 1 81 ? 43.940 1.215 5.036 1.00 151.65 776 LEU A O 1
ATOM 646 N N . ASN A 1 82 ? 41.979 0.065 4.858 1.00 129.67 777 ASN A N 1
ATOM 647 C CA . ASN A 1 82 ? 42.581 -1.296 4.861 1.00 130.92 777 ASN A CA 1
ATOM 648 C C . ASN A 1 82 ? 43.274 -1.592 3.523 1.00 136.57 777 ASN A C 1
ATOM 649 O O . ASN A 1 82 ? 44.234 -2.386 3.527 1.00 134.74 777 ASN A O 1
ATOM 654 N N . ALA A 1 83 ? 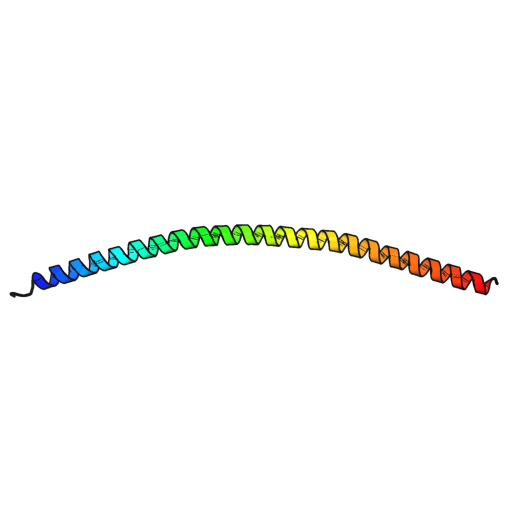42.787 -1.010 2.423 1.00 141.28 778 ALA A N 1
ATOM 655 C CA . ALA A 1 83 ? 43.429 -1.052 1.089 1.00 144.03 778 ALA A CA 1
ATOM 656 C C . ALA A 1 83 ? 44.612 -0.070 1.068 1.00 148.14 778 ALA A C 1
ATOM 657 O O . ALA A 1 83 ? 45.680 -0.450 0.552 1.00 146.21 778 ALA A O 1
ATOM 659 N N . SER A 1 84 ? 44.426 1.129 1.638 1.00 145.26 779 SER A N 1
ATOM 660 C CA . SER A 1 84 ? 45.449 2.203 1.802 1.00 141.50 779 SER A CA 1
ATOM 661 C C . SER A 1 84 ? 46.623 1.715 2.670 1.00 144.47 779 SER A C 1
ATOM 662 O O . SER A 1 84 ? 47.714 2.312 2.576 1.00 136.11 779 SER A O 1
ATOM 665 N N . PHE A 1 85 ? 46.387 0.685 3.491 1.00 136.55 780 PHE A N 1
ATOM 666 C CA . PHE A 1 85 ? 47.358 -0.015 4.378 1.00 134.72 780 PHE A CA 1
ATOM 667 C C . PHE A 1 85 ? 48.355 -0.858 3.568 1.00 143.51 780 PHE A C 1
ATOM 668 O O . PHE A 1 85 ? 49.582 -0.693 3.743 1.00 140.13 780 PHE A O 1
ATOM 676 N N . LYS A 1 86 ? 47.822 -1.770 2.743 1.00 148.92 781 LYS A N 1
ATOM 677 C CA . LYS A 1 86 ? 48.579 -2.794 1.970 1.00 150.80 781 LYS A CA 1
ATOM 678 C C . LYS A 1 86 ? 49.257 -2.143 0.756 1.00 154.29 781 LYS A C 1
ATOM 679 O O . LYS A 1 86 ? 50.161 -2.789 0.185 1.00 160.18 781 LYS A O 1
ATOM 681 N N . LYS A 1 87 ? 48.829 -0.930 0.375 1.00 153.26 782 LYS A N 1
ATOM 682 C CA . LYS A 1 87 ? 49.385 -0.137 -0.761 1.00 153.05 782 LYS A CA 1
ATOM 683 C C . LYS A 1 87 ? 50.631 0.631 -0.297 1.00 158.55 782 LYS A C 1
ATOM 684 O O . LYS A 1 87 ? 51.550 0.819 -1.125 1.00 164.39 782 LYS A O 1
ATOM 690 N N . GLN A 1 88 ? 50.659 1.054 0.971 1.00 157.01 783 GLN A N 1
ATOM 691 C CA . GLN A 1 88 ? 51.876 1.587 1.642 1.00 155.16 783 GLN A CA 1
ATOM 692 C C . GLN A 1 88 ? 52.799 0.407 1.983 1.00 161.69 783 GLN A C 1
ATOM 693 O O . GLN A 1 88 ? 54.019 0.525 1.732 1.00 169.07 783 GLN A O 1
ATOM 699 N N . LEU A 1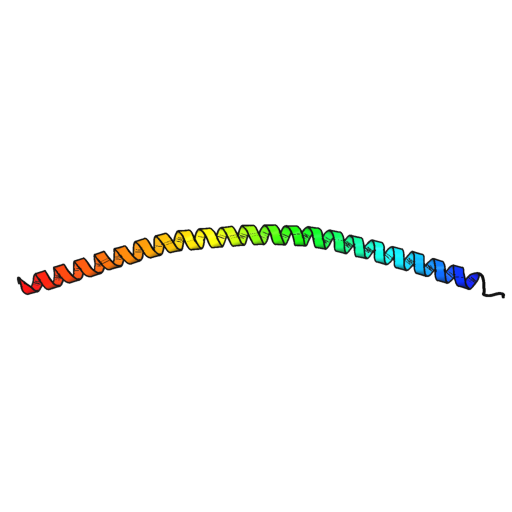 89 ? 52.235 -0.697 2.492 1.00 156.09 784 LEU A N 1
ATOM 700 C CA . LEU A 1 89 ? 52.948 -1.988 2.708 1.00 148.14 784 LEU A CA 1
ATOM 701 C C . LEU A 1 89 ? 52.685 -2.926 1.524 1.00 143.05 784 LEU A C 1
ATOM 702 O O . LEU A 1 89 ? 53.602 -3.269 0.782 1.00 142.71 784 LEU A O 1
#

Radius of gyration: 36.76 Å; Cα contacts (8 Å, |Δi|>4): 0; chains: 1; bounding box: 124×18×21 Å